Protein AF-A0A7V0Z428-F1 (afdb_monomer_lite)

pLDDT: mean 90.24, std 10.04, range [47.91, 96.62]

Organism: NCBI:txid2052148

Sequence (59 aa):
MKKHLSNNEIREIYSMISDYHKKFLEKYGVKLPKLTDNEGNYTKDALVLIYLAQDYPDT

Radius of gyration: 11.87 Å; chains: 1; bounding box: 28×22×29 Å

Secondary structure (DSSP, 8-state):
------HHHHHHHHHHHHHHHHHHTGGGTPPPPPSB-TTSPBPHHHHHHHHHSTTTT--

Structure (mmCIF, N/CA/C/O backbone):
data_AF-A0A7V0Z428-F1
#
_entry.id   AF-A0A7V0Z428-F1
#
loop_
_atom_site.group_PDB
_atom_site.id
_atom_site.type_symbol
_atom_site.label_atom_id
_atom_site.label_alt_id
_atom_site.label_comp_id
_atom_site.label_asym_id
_atom_site.label_entity_id
_atom_site.label_seq_id
_atom_site.pdbx_PDB_ins_code
_atom_site.Cartn_x
_atom_site.Cartn_y
_atom_site.Cartn_z
_atom_site.occupanc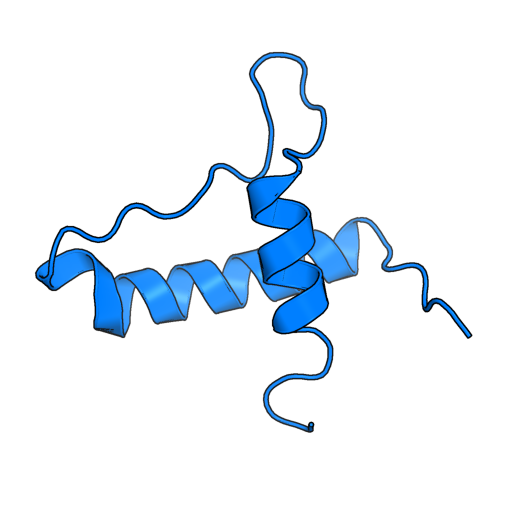y
_atom_site.B_iso_or_equiv
_atom_site.auth_seq_id
_atom_site.auth_comp_id
_atom_site.auth_asym_id
_atom_site.auth_atom_id
_atom_site.pdbx_PDB_model_num
ATOM 1 N N . MET A 1 1 ? 9.368 -15.356 -16.504 1.00 47.91 1 MET A N 1
ATOM 2 C CA . MET A 1 1 ? 10.132 -14.088 -16.568 1.00 47.91 1 MET A CA 1
ATOM 3 C C . MET A 1 1 ? 9.749 -13.275 -15.342 1.00 47.91 1 MET A C 1
ATOM 5 O O . MET A 1 1 ? 8.556 -13.131 -15.123 1.00 47.91 1 MET A O 1
ATOM 9 N N . LYS A 1 2 ? 10.690 -12.801 -14.511 1.00 56.72 2 LYS A N 1
ATOM 10 C CA . LYS A 1 2 ? 10.339 -11.830 -13.458 1.00 56.72 2 LYS A CA 1
ATOM 11 C C . LYS A 1 2 ? 9.930 -10.537 -14.170 1.00 56.72 2 LYS A C 1
ATOM 13 O O . LYS A 1 2 ? 10.793 -9.881 -14.745 1.00 56.72 2 LYS A O 1
ATOM 18 N N . LYS A 1 3 ? 8.628 -10.242 -14.231 1.00 68.75 3 LYS A N 1
ATOM 19 C CA . LYS A 1 3 ? 8.120 -8.991 -14.804 1.00 68.75 3 LYS A CA 1
ATOM 20 C C . LYS A 1 3 ? 8.554 -7.873 -13.862 1.00 68.75 3 LYS A C 1
ATOM 22 O O . LYS A 1 3 ? 8.287 -7.932 -12.667 1.00 68.75 3 LYS A O 1
ATOM 27 N N . HIS A 1 4 ? 9.332 -6.934 -14.383 1.00 83.00 4 HIS A N 1
ATOM 28 C CA . HIS A 1 4 ? 9.793 -5.791 -13.612 1.00 83.00 4 HIS A CA 1
ATOM 29 C C . HIS A 1 4 ? 8.726 -4.709 -13.724 1.00 83.00 4 HIS A C 1
ATOM 31 O O . HIS A 1 4 ? 8.567 -4.127 -14.794 1.00 83.00 4 HIS A O 1
ATOM 37 N N . LEU A 1 5 ? 7.988 -4.466 -12.642 1.00 86.06 5 LEU A N 1
ATOM 38 C CA . LEU A 1 5 ? 7.004 -3.387 -12.606 1.00 86.06 5 LEU A CA 1
ATOM 39 C C . LEU A 1 5 ? 7.719 -2.034 -12.672 1.00 86.06 5 LEU A C 1
ATOM 41 O O . LEU A 1 5 ? 8.751 -1.816 -12.029 1.00 86.06 5 LEU A O 1
ATOM 45 N N . SER A 1 6 ? 7.183 -1.122 -13.471 1.00 92.31 6 SER A N 1
ATOM 46 C CA . SER A 1 6 ? 7.585 0.277 -13.474 1.00 92.31 6 SER A CA 1
ATOM 47 C C . SER A 1 6 ? 7.110 0.978 -12.199 1.00 92.31 6 SER A C 1
ATOM 49 O O . SER A 1 6 ? 6.162 0.557 -11.538 1.00 92.31 6 SER A O 1
ATOM 51 N N . ASN A 1 7 ? 7.736 2.108 -11.866 1.00 90.94 7 ASN A N 1
ATOM 52 C CA . ASN A 1 7 ? 7.304 2.929 -10.731 1.00 90.94 7 ASN A CA 1
ATOM 53 C C . ASN A 1 7 ? 5.838 3.372 -10.836 1.00 90.94 7 ASN A C 1
ATOM 55 O O . ASN A 1 7 ? 5.191 3.563 -9.809 1.00 90.94 7 ASN A O 1
ATOM 59 N N . ASN A 1 8 ? 5.327 3.556 -12.056 1.00 93.44 8 ASN A N 1
ATOM 60 C CA . ASN A 1 8 ? 3.939 3.945 -12.257 1.00 93.44 8 ASN A CA 1
ATOM 61 C C . ASN A 1 8 ? 2.988 2.779 -11.956 1.00 93.44 8 ASN A C 1
ATOM 63 O O . ASN A 1 8 ? 2.079 2.945 -11.152 1.00 93.44 8 ASN A O 1
ATOM 67 N N . GLU A 1 9 ? 3.272 1.583 -12.483 1.00 92.19 9 GLU A N 1
ATOM 68 C CA . GLU A 1 9 ? 2.485 0.371 -12.192 1.00 92.19 9 GLU A CA 1
ATOM 69 C C . GLU A 1 9 ? 2.473 0.045 -10.691 1.00 92.19 9 GLU A C 1
ATOM 71 O O . GLU A 1 9 ? 1.428 -0.267 -10.127 1.00 92.19 9 GLU A O 1
ATOM 76 N N . ILE A 1 10 ? 3.617 0.183 -10.009 1.00 93.88 10 ILE A N 1
ATOM 77 C CA . ILE A 1 10 ? 3.717 0.004 -8.551 1.00 93.88 10 ILE A CA 1
ATOM 78 C C . ILE A 1 10 ? 2.749 0.945 -7.822 1.00 93.88 10 ILE A C 1
ATOM 80 O O . ILE A 1 10 ? 2.052 0.524 -6.900 1.00 93.88 10 ILE A O 1
ATOM 84 N N . ARG A 1 11 ? 2.691 2.219 -8.227 1.00 94.00 11 ARG A N 1
ATOM 85 C CA . ARG A 1 11 ? 1.810 3.220 -7.608 1.00 94.00 11 ARG A CA 1
ATOM 86 C C . ARG A 1 11 ? 0.339 2.952 -7.900 1.00 94.00 11 ARG A C 1
ATOM 88 O O . ARG A 1 11 ? -0.473 3.091 -6.992 1.00 94.00 11 ARG A O 1
ATOM 95 N N . GLU A 1 12 ? 0.005 2.556 -9.123 1.00 94.69 12 GLU A N 1
ATOM 96 C CA . GLU A 1 12 ? -1.366 2.225 -9.525 1.00 94.69 12 GLU A CA 1
ATOM 97 C C . GLU A 1 12 ? -1.895 1.014 -8.749 1.00 94.69 12 GLU A C 1
ATOM 99 O O . GLU A 1 12 ? -2.947 1.100 -8.113 1.00 94.69 12 GLU A O 1
ATOM 104 N N . ILE A 1 13 ? -1.119 -0.074 -8.695 1.00 94.69 13 ILE A N 1
ATOM 105 C CA . ILE A 1 13 ? -1.471 -1.277 -7.930 1.00 94.69 13 ILE A CA 1
ATOM 106 C C . ILE A 1 13 ? -1.582 -0.944 -6.437 1.00 94.69 13 ILE A C 1
ATOM 108 O O . ILE A 1 13 ? -2.545 -1.340 -5.782 1.00 94.69 13 ILE A O 1
ATOM 112 N N . TYR A 1 14 ? -0.642 -0.172 -5.882 1.00 95.81 14 TYR A N 1
ATOM 113 C CA . TYR A 1 14 ? -0.704 0.236 -4.478 1.00 95.81 14 TYR A CA 1
ATOM 114 C C . TYR A 1 14 ? -1.914 1.133 -4.171 1.00 95.81 14 TYR A C 1
ATOM 116 O O . TYR A 1 14 ? -2.516 0.999 -3.103 1.00 95.81 14 TYR A O 1
ATOM 124 N N . SER A 1 15 ? -2.310 2.017 -5.093 1.00 96.06 15 SER A N 1
ATOM 125 C CA . SER A 1 15 ? -3.526 2.829 -4.958 1.00 96.06 15 SER A CA 1
ATOM 126 C C . SER A 1 15 ? -4.767 1.942 -4.914 1.00 96.06 15 SER A C 1
ATOM 128 O O . SER A 1 15 ? -5.575 2.067 -3.997 1.00 96.06 15 SER A O 1
ATOM 130 N N . MET A 1 16 ? -4.868 0.980 -5.834 1.00 95.50 16 MET A N 1
ATOM 131 C CA . MET A 1 16 ? -5.953 0.000 -5.852 1.00 95.50 16 MET A CA 1
ATOM 132 C C . MET A 1 16 ? -6.015 -0.794 -4.538 1.00 95.50 16 MET A C 1
ATOM 134 O O . MET A 1 16 ? -7.075 -0.896 -3.919 1.00 95.50 16 MET A O 1
ATOM 138 N N . ILE A 1 17 ? -4.879 -1.319 -4.066 1.00 95.38 17 ILE A N 1
ATOM 139 C CA . ILE A 1 17 ? -4.790 -2.021 -2.777 1.00 95.38 17 ILE A CA 1
ATOM 140 C C . ILE A 1 17 ? -5.254 -1.116 -1.632 1.00 95.38 17 ILE A C 1
ATOM 142 O O . ILE A 1 17 ? -5.965 -1.581 -0.744 1.00 95.38 17 ILE A O 1
ATOM 146 N N . SER A 1 18 ? -4.866 0.160 -1.640 1.00 95.88 18 SER A N 1
ATOM 147 C CA . SER A 1 18 ? -5.241 1.125 -0.602 1.00 95.88 18 SER A CA 1
ATOM 148 C C . SER A 1 18 ? -6.754 1.344 -0.558 1.00 95.88 18 SER A C 1
ATOM 150 O O . SER A 1 18 ? -7.341 1.338 0.525 1.00 95.88 18 SER A O 1
ATOM 152 N N . ASP A 1 19 ? -7.405 1.450 -1.717 1.00 96.12 19 ASP A N 1
ATOM 153 C CA . ASP A 1 19 ? -8.862 1.579 -1.814 1.00 96.12 19 ASP A CA 1
ATOM 154 C C . ASP A 1 19 ? -9.580 0.325 -1.295 1.00 96.12 19 ASP A C 1
ATOM 156 O O . ASP A 1 19 ? -10.534 0.418 -0.514 1.00 96.12 19 ASP A O 1
ATOM 160 N N . TYR A 1 20 ? -9.092 -0.864 -1.662 1.00 94.88 20 TYR A N 1
ATOM 161 C CA . TYR A 1 20 ? -9.615 -2.135 -1.158 1.00 94.88 20 TYR A CA 1
ATOM 162 C C . TYR 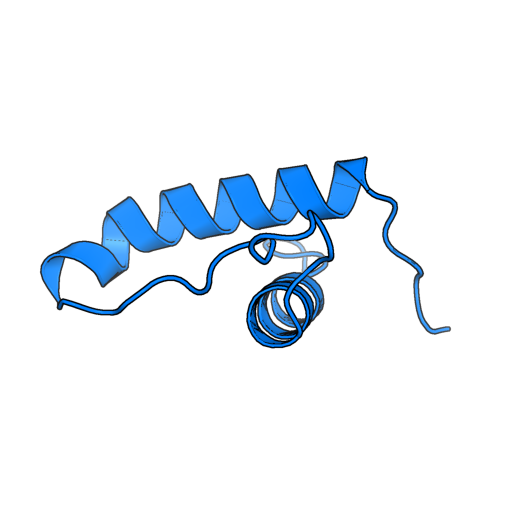A 1 20 ? -9.397 -2.300 0.349 1.00 94.88 20 TYR A C 1
ATOM 164 O O . TYR A 1 20 ? -10.314 -2.707 1.068 1.00 94.88 20 TYR A O 1
ATOM 172 N N . HIS A 1 21 ? -8.210 -1.956 0.848 1.00 95.94 21 HIS A N 1
ATOM 173 C CA . HIS A 1 21 ? -7.881 -1.988 2.270 1.00 95.94 21 HIS A CA 1
ATOM 174 C C . HIS A 1 21 ? -8.820 -1.076 3.061 1.00 95.94 21 HIS A C 1
ATOM 176 O O . HIS A 1 21 ? -9.443 -1.535 4.020 1.00 95.94 21 HIS A O 1
ATOM 182 N N . LYS A 1 22 ? -9.017 0.163 2.602 1.00 95.94 22 LYS A N 1
ATOM 183 C CA . LYS A 1 22 ? -9.952 1.113 3.209 1.00 95.94 22 LYS A CA 1
ATOM 184 C C . L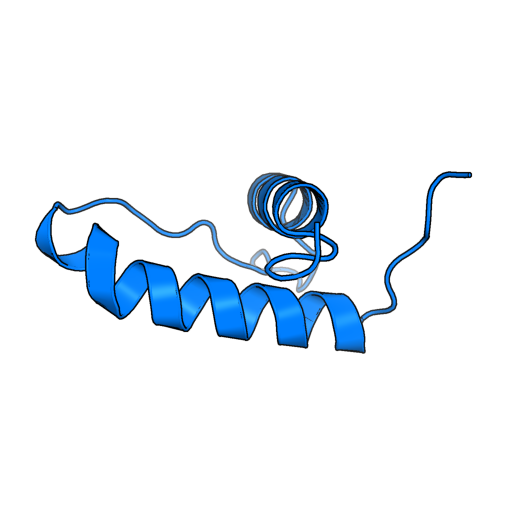YS A 1 22 ? -11.381 0.572 3.231 1.00 95.94 22 LYS A C 1
ATOM 186 O O . LYS A 1 22 ? -12.065 0.618 4.250 1.00 95.94 22 LYS A O 1
ATOM 191 N N . LYS A 1 23 ? -11.834 0.001 2.113 1.00 96.50 23 LYS A N 1
ATOM 192 C CA . LYS A 1 23 ? -13.199 -0.521 1.970 1.00 96.50 23 LYS A CA 1
ATOM 193 C C . LYS A 1 23 ? -13.471 -1.753 2.838 1.00 96.50 23 LYS A C 1
ATOM 195 O O . LYS A 1 23 ? -14.583 -1.905 3.350 1.00 96.50 23 LYS A O 1
ATOM 200 N N . PHE A 1 24 ? -12.495 -2.648 2.983 1.00 96.00 24 PHE A N 1
ATOM 201 C CA . PHE A 1 24 ? -12.735 -3.983 3.534 1.00 96.00 24 PHE A CA 1
ATOM 202 C C . PHE A 1 24 ? -12.003 -4.283 4.844 1.00 96.00 24 PHE A C 1
ATOM 204 O O . PHE A 1 24 ? -12.553 -5.019 5.662 1.00 96.00 24 PHE A O 1
ATOM 211 N N . LEU A 1 25 ? -10.812 -3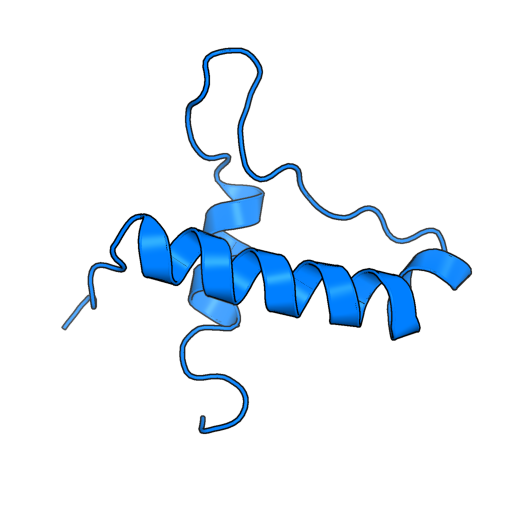.724 5.067 1.00 94.88 25 LEU A N 1
ATOM 212 C CA . LEU A 1 25 ? -9.889 -4.140 6.129 1.00 94.88 25 LEU A CA 1
ATOM 213 C C . LEU A 1 25 ? -9.683 -3.088 7.227 1.00 94.88 25 LEU A C 1
ATOM 215 O O . LEU A 1 25 ? -9.462 -3.463 8.379 1.00 94.88 25 LEU A O 1
ATOM 219 N N . GLU A 1 26 ? -9.807 -1.796 6.911 1.00 93.56 26 GLU A N 1
ATOM 220 C CA . GLU A 1 26 ? -9.610 -0.701 7.876 1.00 93.56 26 GLU A CA 1
ATOM 221 C C . GLU A 1 26 ? -10.520 -0.846 9.105 1.00 93.56 26 GLU A C 1
ATOM 223 O O . GLU A 1 26 ? -10.059 -0.747 10.242 1.00 93.56 26 GLU A O 1
ATOM 228 N N . LYS A 1 27 ? -11.792 -1.207 8.893 1.00 95.44 27 LYS A N 1
ATOM 229 C CA . LYS A 1 27 ? -12.771 -1.438 9.971 1.00 95.44 27 LYS A CA 1
ATOM 230 C C . LYS A 1 27 ? -12.397 -2.565 10.943 1.00 95.44 27 LYS A C 1
ATOM 232 O O . LYS A 1 27 ? -12.954 -2.634 12.033 1.00 95.44 27 LYS A O 1
ATOM 237 N N . TYR A 1 28 ? -11.480 -3.448 10.551 1.00 96.62 28 TYR A N 1
ATOM 238 C CA . TYR A 1 28 ? -10.976 -4.541 11.384 1.00 96.62 28 TYR A CA 1
ATOM 239 C C . TYR A 1 28 ? -9.623 -4.213 12.038 1.00 96.62 28 TYR A C 1
ATOM 241 O O . TYR A 1 28 ? -9.024 -5.079 12.669 1.00 96.62 28 TYR A O 1
ATOM 249 N N . GLY A 1 29 ? -9.116 -2.982 11.892 1.00 94.62 29 GLY A N 1
ATOM 250 C CA . GLY A 1 29 ? -7.851 -2.544 12.489 1.00 94.62 29 GLY A CA 1
ATOM 251 C C . GLY A 1 29 ? -6.596 -3.099 11.806 1.00 94.62 29 GLY A C 1
ATOM 252 O O . GLY A 1 29 ? -5.495 -2.974 12.347 1.00 94.62 29 GLY A O 1
ATOM 253 N N . VAL A 1 30 ? -6.733 -3.708 10.624 1.00 94.75 30 VAL A N 1
ATOM 254 C CA . VAL A 1 30 ? -5.596 -4.196 9.831 1.00 94.75 30 VAL A CA 1
ATOM 255 C C . VAL A 1 30 ? -4.783 -3.001 9.342 1.00 94.75 30 VAL A C 1
ATOM 257 O O . VAL A 1 30 ? -5.334 -2.065 8.767 1.00 94.75 30 VAL A O 1
ATOM 260 N N . LYS A 1 31 ? -3.462 -3.032 9.525 1.00 93.62 31 LYS A N 1
ATOM 261 C CA . LYS A 1 31 ? -2.569 -1.948 9.093 1.00 93.62 31 LYS A CA 1
ATOM 262 C C . LYS A 1 31 ? -2.064 -2.192 7.674 1.00 93.62 31 LYS A C 1
ATOM 264 O O . LYS A 1 31 ? -1.538 -3.263 7.389 1.00 93.62 31 LYS A O 1
ATOM 269 N N . LEU A 1 32 ? -2.192 -1.185 6.813 1.00 94.38 32 LEU A N 1
ATOM 270 C CA . LEU A 1 32 ? -1.606 -1.204 5.475 1.00 94.38 32 LEU A CA 1
ATOM 271 C C . LEU A 1 32 ? -0.095 -0.897 5.562 1.00 94.38 32 LEU A C 1
ATOM 273 O O . LEU A 1 32 ? 0.272 0.098 6.200 1.00 94.38 32 LEU A O 1
ATOM 277 N N . PRO A 1 33 ? 0.790 -1.712 4.955 1.00 94.69 33 PRO A N 1
ATOM 278 C CA . PRO A 1 33 ? 2.221 -1.416 4.889 1.00 94.69 33 PRO A CA 1
ATOM 279 C C . PRO A 1 33 ? 2.482 -0.108 4.145 1.00 94.69 33 PRO A C 1
ATOM 281 O O . PRO A 1 33 ? 1.856 0.146 3.125 1.00 94.69 33 PRO A O 1
ATOM 284 N N . LYS A 1 34 ? 3.427 0.711 4.619 1.00 94.88 34 LYS A N 1
ATOM 285 C CA . LYS A 1 34 ? 3.780 1.975 3.952 1.00 94.88 34 LYS A CA 1
ATOM 286 C C . LYS A 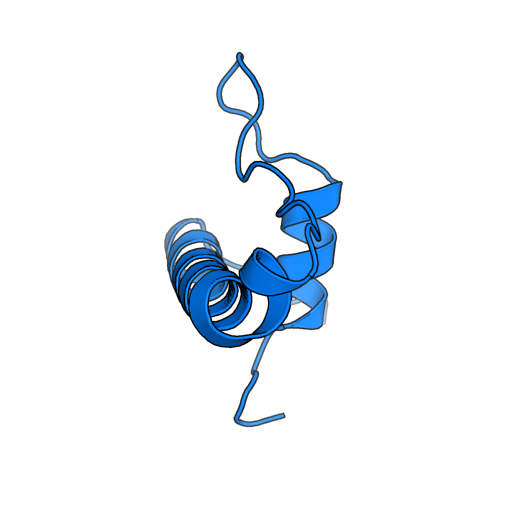1 34 ? 4.468 1.709 2.616 1.00 94.88 34 LYS A C 1
ATOM 288 O O . LYS A 1 34 ? 5.405 0.919 2.580 1.00 94.88 34 LYS A O 1
ATOM 293 N N . LEU A 1 35 ? 4.081 2.421 1.556 1.00 94.31 35 LEU A N 1
ATOM 294 C CA . LEU A 1 35 ? 4.726 2.293 0.243 1.00 94.31 35 LEU A CA 1
ATOM 295 C C . LEU A 1 35 ? 6.229 2.600 0.296 1.00 94.31 35 LEU A C 1
ATOM 297 O O . LEU A 1 35 ? 7.025 1.827 -0.231 1.00 94.31 35 LEU A O 1
ATOM 301 N N . THR A 1 36 ? 6.609 3.696 0.954 1.00 94.56 36 THR A N 1
ATOM 302 C CA . THR A 1 36 ? 8.006 4.127 1.089 1.00 94.56 36 THR A CA 1
ATOM 303 C C . THR A 1 36 ? 8.418 4.296 2.547 1.00 94.56 36 THR A C 1
ATOM 305 O O . THR A 1 36 ? 7.587 4.564 3.423 1.00 94.56 36 THR A O 1
ATOM 308 N N . ASP A 1 37 ? 9.712 4.139 2.803 1.00 93.00 37 ASP A N 1
ATOM 309 C CA . ASP A 1 37 ? 10.342 4.512 4.065 1.00 93.00 37 ASP A CA 1
ATOM 310 C C . ASP A 1 37 ? 10.579 6.034 4.158 1.00 93.00 37 ASP A C 1
ATOM 312 O O . ASP A 1 37 ? 10.139 6.812 3.307 1.00 93.00 37 ASP A O 1
ATOM 316 N N . ASN A 1 38 ? 11.250 6.464 5.230 1.00 92.19 38 ASN A N 1
ATOM 317 C CA . ASN A 1 38 ? 11.552 7.877 5.472 1.00 92.19 38 ASN A CA 1
ATOM 318 C C . ASN A 1 38 ? 12.612 8.446 4.508 1.00 92.19 38 ASN A C 1
ATOM 320 O O . ASN A 1 38 ? 12.757 9.662 4.429 1.00 92.19 38 ASN A O 1
ATOM 324 N N . GLU A 1 39 ? 13.349 7.590 3.799 1.00 93.00 39 GLU A N 1
ATOM 325 C CA . GLU A 1 39 ? 14.384 7.964 2.827 1.00 93.00 39 GLU A CA 1
ATOM 326 C C . GLU A 1 39 ? 13.834 7.994 1.391 1.00 93.00 39 GLU A C 1
ATOM 328 O O . GLU A 1 39 ? 14.511 8.448 0.470 1.00 93.00 39 GLU A O 1
ATOM 333 N N . GLY A 1 40 ? 12.587 7.550 1.197 1.00 90.00 40 GLY A N 1
ATOM 334 C CA . GLY A 1 40 ? 11.923 7.488 -0.102 1.00 90.00 40 GLY A CA 1
ATOM 335 C C . GLY A 1 40 ? 12.133 6.170 -0.848 1.00 90.00 40 GLY A C 1
ATOM 336 O O . GLY A 1 40 ? 11.690 6.057 -1.993 1.00 90.00 40 GLY A O 1
ATOM 337 N N . ASN A 1 41 ? 12.751 5.161 -0.227 1.00 93.62 41 ASN A N 1
ATOM 338 C CA . ASN A 1 41 ? 12.884 3.831 -0.817 1.00 93.62 41 ASN A CA 1
ATOM 339 C C . ASN A 1 41 ? 11.600 3.026 -0.613 1.00 93.62 41 ASN A C 1
ATOM 341 O O . ASN A 1 41 ? 10.924 3.158 0.409 1.00 93.62 41 ASN A O 1
ATOM 345 N N . TYR A 1 42 ? 11.262 2.153 -1.565 1.00 94.00 42 TYR A N 1
ATOM 346 C CA . TYR A 1 42 ? 10.113 1.266 -1.396 1.00 94.00 42 TYR A CA 1
ATOM 347 C C . TYR A 1 42 ? 10.344 0.268 -0.267 1.00 94.00 42 TYR A C 1
ATOM 349 O O . TYR A 1 42 ? 11.393 -0.376 -0.190 1.00 94.00 42 TYR A O 1
ATOM 357 N N . THR A 1 43 ? 9.332 0.082 0.578 1.00 95.25 43 THR A N 1
ATOM 358 C CA . THR A 1 43 ? 9.419 -0.923 1.636 1.00 95.25 43 THR A CA 1
ATOM 359 C C . THR A 1 43 ? 9.229 -2.322 1.056 1.00 95.25 43 THR A C 1
ATOM 361 O O . THR A 1 43 ? 8.424 -2.545 0.147 1.00 95.25 43 THR A O 1
ATOM 364 N N . LYS A 1 44 ? 9.959 -3.299 1.605 1.00 94.25 44 LYS A N 1
ATOM 365 C CA . LYS A 1 44 ? 9.837 -4.703 1.192 1.00 94.25 44 LYS A CA 1
ATOM 366 C C . LYS A 1 44 ? 8.399 -5.209 1.329 1.00 94.25 44 LYS A C 1
ATOM 368 O O . LYS A 1 44 ? 7.922 -5.890 0.430 1.00 94.25 44 LYS A O 1
ATOM 373 N N . ASP A 1 45 ? 7.718 -4.858 2.415 1.00 94.12 45 ASP A N 1
ATOM 374 C CA . ASP A 1 45 ? 6.357 -5.325 2.694 1.00 94.12 45 ASP A CA 1
ATOM 375 C C . ASP A 1 45 ? 5.352 -4.801 1.662 1.00 94.12 45 ASP A C 1
ATOM 377 O O . ASP A 1 45 ? 4.526 -5.566 1.163 1.00 94.12 45 ASP A O 1
ATOM 381 N N . ALA A 1 46 ? 5.457 -3.521 1.283 1.00 94.44 46 ALA A N 1
ATOM 382 C CA . ALA A 1 46 ? 4.624 -2.956 0.228 1.00 94.44 46 ALA A CA 1
ATOM 383 C C . ALA A 1 46 ? 4.926 -3.599 -1.129 1.00 94.44 46 ALA A C 1
ATOM 385 O O . ALA A 1 46 ? 3.997 -3.973 -1.840 1.00 94.44 46 ALA A O 1
ATOM 386 N N . LEU A 1 47 ? 6.204 -3.794 -1.472 1.00 94.38 47 LEU A N 1
ATOM 387 C CA . LEU A 1 47 ? 6.576 -4.461 -2.721 1.00 94.38 47 LEU A CA 1
ATOM 388 C C . LEU A 1 47 ? 6.048 -5.894 -2.777 1.00 94.38 47 LEU A C 1
ATOM 390 O O . LEU A 1 47 ? 5.469 -6.281 -3.784 1.00 94.38 47 LEU A O 1
ATOM 394 N N . VAL A 1 48 ? 6.192 -6.676 -1.706 1.00 94.56 48 VAL A N 1
ATOM 395 C CA . VAL A 1 48 ? 5.655 -8.044 -1.655 1.00 94.56 48 VAL A CA 1
ATOM 396 C C . VAL A 1 48 ? 4.149 -8.035 -1.906 1.00 94.56 48 VAL A C 1
ATOM 398 O O . VAL A 1 48 ? 3.673 -8.810 -2.730 1.00 94.56 48 VAL A O 1
ATOM 401 N N . LEU A 1 49 ? 3.406 -7.131 -1.264 1.00 94.31 49 LEU A N 1
ATOM 402 C CA . LEU A 1 49 ? 1.963 -7.017 -1.463 1.00 94.31 49 LEU A CA 1
ATOM 403 C C . LEU A 1 49 ? 1.596 -6.627 -2.906 1.00 94.31 49 LEU A C 1
ATOM 405 O O . LEU A 1 49 ? 0.682 -7.210 -3.480 1.00 94.31 49 LEU A O 1
ATOM 409 N N . ILE A 1 50 ? 2.335 -5.693 -3.507 1.00 94.62 50 ILE A N 1
ATOM 410 C CA . ILE A 1 50 ? 2.139 -5.244 -4.894 1.00 94.62 50 ILE A CA 1
ATOM 411 C C . ILE A 1 50 ? 2.406 -6.375 -5.888 1.00 94.62 50 ILE A C 1
ATOM 413 O O . ILE A 1 50 ? 1.614 -6.582 -6.798 1.00 94.62 50 ILE A O 1
ATOM 417 N N . TYR A 1 51 ? 3.486 -7.136 -5.701 1.00 92.69 51 TYR A N 1
ATOM 418 C CA . TYR A 1 51 ? 3.804 -8.274 -6.567 1.00 92.69 51 TYR A CA 1
ATOM 419 C C . TYR A 1 51 ? 2.807 -9.431 -6.402 1.00 92.69 51 TYR A C 1
ATOM 421 O O . TYR A 1 51 ? 2.574 -10.160 -7.360 1.00 92.69 51 TYR A O 1
ATOM 429 N N . LEU A 1 52 ? 2.204 -9.603 -5.220 1.00 91.94 52 LEU A N 1
ATOM 430 C CA . LEU A 1 52 ? 1.130 -10.581 -5.006 1.00 91.94 52 LEU A CA 1
ATOM 431 C C . LEU A 1 52 ? -0.190 -10.160 -5.659 1.00 91.94 52 LEU A C 1
ATOM 433 O O . LEU A 1 52 ? -0.938 -11.015 -6.116 1.00 91.94 52 LEU A O 1
ATOM 437 N N . ALA A 1 53 ? -0.473 -8.860 -5.691 1.00 90.94 53 ALA A N 1
ATOM 438 C CA . ALA A 1 53 ? -1.647 -8.294 -6.351 1.00 90.94 53 ALA A CA 1
ATOM 439 C C . ALA A 1 53 ? -1.409 -7.996 -7.840 1.00 90.94 53 ALA A C 1
ATOM 441 O O . ALA A 1 53 ? -2.262 -7.397 -8.494 1.00 90.94 53 ALA A O 1
ATOM 442 N N . GLN A 1 54 ? -0.242 -8.359 -8.370 1.00 86.19 54 GLN A N 1
ATOM 443 C CA . GLN A 1 54 ? 0.085 -8.123 -9.762 1.00 86.19 54 GLN A CA 1
ATOM 444 C C . GLN A 1 54 ? -0.902 -8.878 -10.657 1.00 86.19 54 GLN A C 1
ATOM 446 O O . GLN A 1 54 ? -1.195 -10.044 -10.417 1.00 86.19 54 GLN A O 1
ATOM 451 N N . ASP A 1 55 ? -1.390 -8.189 -11.688 1.00 83.19 55 ASP A N 1
ATOM 452 C CA . ASP A 1 55 ? -2.373 -8.694 -12.648 1.00 83.19 55 ASP A CA 1
ATOM 453 C C . ASP A 1 55 ? -3.780 -8.949 -12.039 1.00 83.19 55 ASP A C 1
ATOM 455 O O . ASP A 1 55 ? -4.687 -9.334 -12.763 1.00 83.19 55 ASP A O 1
ATOM 459 N N . TYR A 1 56 ? -4.025 -8.647 -10.752 1.00 79.31 56 TYR A N 1
ATOM 460 C CA . TYR A 1 56 ? -5.382 -8.595 -10.183 1.00 79.31 56 TYR A CA 1
ATOM 461 C C . TYR A 1 56 ? -6.171 -7.405 -10.766 1.00 79.31 56 TYR A C 1
ATOM 463 O O . TYR A 1 56 ? -5.610 -6.311 -10.865 1.00 79.31 56 TYR A O 1
ATOM 471 N N . PRO A 1 57 ? -7.476 -7.548 -11.071 1.00 74.75 57 PRO A N 1
ATOM 472 C CA . PRO A 1 57 ? -8.338 -8.723 -10.875 1.00 74.75 57 PRO A CA 1
ATOM 473 C C . PRO A 1 57 ? -8.309 -9.748 -12.017 1.00 74.75 57 PRO A C 1
ATOM 475 O O . PRO A 1 57 ? -9.004 -10.756 -11.922 1.00 74.75 57 PRO A O 1
ATOM 478 N N . ASP A 1 58 ? -7.527 -9.502 -13.066 1.00 75.94 58 ASP A N 1
ATOM 479 C CA . ASP A 1 58 ? -7.480 -10.292 -14.303 1.00 75.94 58 ASP A CA 1
ATOM 480 C C . ASP A 1 58 ? -6.540 -11.519 -14.235 1.00 75.94 58 ASP A C 1
ATOM 482 O O . ASP A 1 58 ? -6.191 -12.095 -15.268 1.00 75.94 58 ASP A O 1
ATOM 486 N N . THR A 1 59 ? -6.124 -11.907 -13.023 1.00 58.69 59 THR A N 1
ATOM 487 C CA . THR A 1 59 ? -5.373 -13.142 -12.720 1.00 58.69 59 THR A CA 1
ATOM 488 C C . THR A 1 59 ? -6.098 -14.412 -13.135 1.00 58.69 59 THR A C 1
ATOM 490 O O . THR A 1 59 ? -7.319 -14.509 -12.87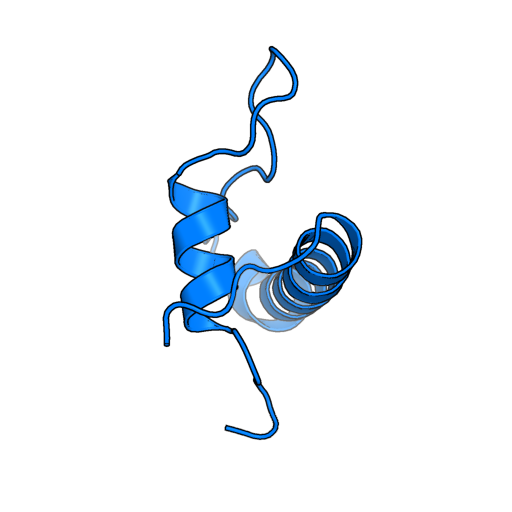2 1.00 58.69 59 THR A O 1
#

Foldseek 3Di:
DPDDDDPVLLVVLLVVVVVVCVVPPVVVVDDDDDQADPVRHGDPSSVVVSSVCPCPPVD